Protein AF-A0A1M5G7Y5-F1 (afdb_monomer)

InterPro domains:
  IPR009057 Homedomain-like superfamily [SSF46689] (13-99)
  IPR036388 Winged helix-like DNA-binding domain superfamily [G3DSA:1.10.10.10] (4-63)

Structure (mmCIF, N/CA/C/O backbone):
data_AF-A0A1M5G7Y5-F1
#
_entry.id   AF-A0A1M5G7Y5-F1
#
loop_
_atom_site.group_PDB
_atom_site.id
_atom_site.type_symbol
_atom_site.label_atom_id
_atom_site.label_alt_id
_atom_site.label_comp_id
_atom_site.label_asym_id
_atom_site.label_entity_id
_atom_site.label_seq_id
_atom_site.pdbx_PDB_ins_code
_atom_site.Cartn_x
_atom_site.Cartn_y
_atom_site.Cartn_z
_atom_site.occupancy
_atom_site.B_iso_or_equiv
_atom_site.auth_seq_id
_atom_site.auth_comp_id
_atom_site.auth_asym_id
_atom_site.auth_atom_id
_atom_site.pdbx_PDB_model_num
ATOM 1 N N . MET A 1 1 ? 6.938 -21.588 6.241 1.00 42.66 1 MET A N 1
ATOM 2 C CA . MET A 1 1 ? 6.737 -20.418 7.132 1.00 42.66 1 MET A CA 1
ATOM 3 C C . MET A 1 1 ? 5.491 -20.648 7.976 1.00 42.66 1 MET A C 1
ATOM 5 O O . MET A 1 1 ? 4.425 -20.889 7.417 1.00 42.66 1 MET A O 1
ATOM 9 N N . LYS A 1 2 ? 5.627 -20.664 9.308 1.00 40.22 2 LYS A N 1
ATOM 10 C CA . LYS A 1 2 ? 4.517 -20.937 10.232 1.00 40.22 2 LYS A CA 1
ATOM 11 C C . LYS A 1 2 ? 3.512 -19.782 10.165 1.00 40.22 2 LYS A C 1
ATOM 13 O O . LYS A 1 2 ? 3.837 -18.654 10.523 1.00 40.22 2 LYS A O 1
ATOM 18 N N . HIS A 1 3 ? 2.303 -20.055 9.682 1.00 45.41 3 HIS A N 1
ATOM 19 C CA . HIS A 1 3 ? 1.200 -19.106 9.769 1.00 45.41 3 HIS A CA 1
ATOM 20 C C . HIS A 1 3 ? 0.741 -19.108 11.224 1.00 45.41 3 HIS A C 1
ATOM 22 O O . HIS A 1 3 ? 0.048 -20.029 11.648 1.00 45.41 3 HIS A O 1
ATOM 28 N N . SER A 1 4 ? 1.182 -18.120 12.003 1.00 47.38 4 SER A N 1
ATOM 29 C CA . SER A 1 4 ? 0.634 -17.886 13.337 1.00 47.38 4 SER A CA 1
ATOM 30 C C . SER A 1 4 ? -0.871 -17.648 13.183 1.00 47.38 4 SER A C 1
ATOM 32 O O . SER A 1 4 ? -1.300 -16.607 12.674 1.00 47.38 4 SER A O 1
ATOM 34 N N . LYS A 1 5 ? -1.674 -18.666 13.515 1.00 50.59 5 LYS A N 1
ATOM 35 C CA . LYS A 1 5 ? -3.122 -18.540 13.657 1.00 50.59 5 LYS A CA 1
ATOM 36 C C . LYS A 1 5 ? -3.339 -17.671 14.890 1.00 50.59 5 LYS A C 1
ATOM 38 O O . LYS A 1 5 ? -3.364 -18.177 16.002 1.00 50.59 5 LYS A O 1
ATOM 43 N N . ILE A 1 6 ? -3.454 -16.360 14.691 1.00 57.00 6 ILE A N 1
ATOM 44 C CA . ILE A 1 6 ? -3.949 -15.460 15.732 1.00 57.00 6 ILE A CA 1
ATOM 45 C C . ILE A 1 6 ? -5.423 -15.825 15.928 1.00 57.00 6 ILE A C 1
ATOM 47 O O . ILE A 1 6 ? -6.285 -15.445 15.135 1.00 57.00 6 ILE A O 1
ATOM 51 N N . THR A 1 7 ? -5.686 -16.636 16.948 1.00 55.09 7 THR A N 1
ATOM 52 C CA . THR A 1 7 ? -7.004 -17.069 17.428 1.00 55.09 7 THR A CA 1
ATOM 53 C C . THR A 1 7 ? -7.661 -15.972 18.273 1.00 55.09 7 THR A C 1
ATOM 55 O O . THR A 1 7 ? -8.135 -16.222 19.374 1.00 55.09 7 THR A O 1
ATOM 58 N N . GLY A 1 8 ? -7.650 -14.733 17.780 1.00 60.41 8 GLY A N 1
ATOM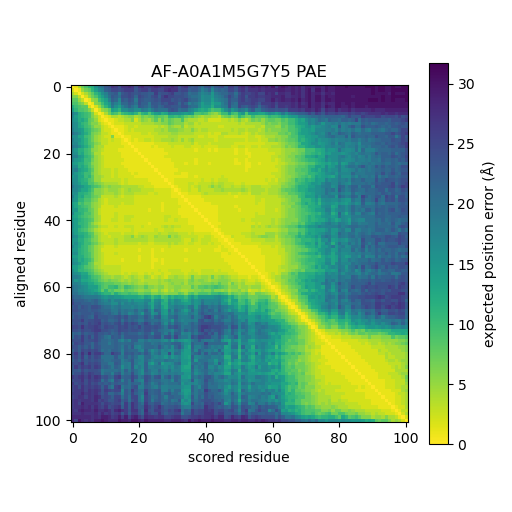 59 C CA . GLY A 1 8 ? -8.429 -13.631 18.342 1.00 60.41 8 GLY A CA 1
ATOM 60 C C . GLY A 1 8 ? -9.699 -13.459 17.519 1.00 60.41 8 GLY A C 1
ATOM 61 O O . GLY A 1 8 ? -9.623 -13.481 16.288 1.00 60.41 8 GLY A O 1
ATOM 62 N N . ASN A 1 9 ? -10.854 -13.313 18.176 1.00 74.69 9 ASN A N 1
ATOM 63 C CA . ASN A 1 9 ? -12.126 -13.026 17.511 1.00 74.69 9 ASN A CA 1
ATOM 64 C C . ASN A 1 9 ? -11.933 -11.868 16.523 1.00 74.69 9 ASN A C 1
ATOM 66 O O . ASN A 1 9 ? -11.629 -10.740 16.913 1.00 74.69 9 ASN A O 1
ATOM 70 N N . LYS A 1 10 ? -12.042 -12.164 15.224 1.00 83.25 10 LYS A N 1
ATOM 71 C CA . LYS A 1 10 ? -11.897 -11.141 14.192 1.00 83.25 10 LYS A CA 1
ATOM 72 C C . LYS A 1 10 ? -13.101 -10.211 14.272 1.00 83.25 10 LYS A C 1
ATOM 74 O O . LYS A 1 10 ? -14.234 -10.684 14.262 1.00 83.25 10 LYS A O 1
ATOM 79 N N . ARG A 1 11 ? -12.847 -8.905 14.302 1.00 87.62 11 ARG A N 1
ATOM 80 C CA . ARG A 1 11 ? -13.897 -7.886 14.262 1.00 87.62 11 ARG A CA 1
ATOM 81 C C . ARG A 1 11 ? -14.660 -7.986 12.949 1.00 87.62 11 ARG A C 1
ATOM 83 O O . ARG A 1 11 ? -14.051 -8.098 11.882 1.00 87.62 11 ARG A O 1
ATOM 90 N N . THR A 1 12 ? -15.976 -7.908 13.035 1.00 89.25 12 THR A N 1
ATOM 91 C CA . THR A 1 12 ? -16.904 -7.932 11.905 1.00 89.25 12 THR A CA 1
ATOM 92 C C . THR A 1 12 ? -17.287 -6.516 11.482 1.00 89.25 12 THR A C 1
ATOM 94 O O . THR A 1 12 ? -16.932 -5.534 12.131 1.00 89.25 12 THR A O 1
ATOM 97 N N . GLN A 1 13 ? -18.061 -6.396 10.403 1.00 86.94 13 GLN A N 1
ATOM 98 C CA . GLN A 1 13 ? -18.541 -5.103 9.912 1.00 86.94 13 GLN A CA 1
ATOM 99 C C . GLN A 1 13 ? -19.320 -4.299 10.970 1.00 86.94 13 GLN A C 1
ATOM 101 O O . GLN A 1 13 ? -19.257 -3.070 10.958 1.00 86.94 13 GLN A O 1
ATOM 106 N N . ARG A 1 14 ? -20.020 -4.977 11.894 1.00 90.19 14 ARG A N 1
ATOM 107 C CA . ARG A 1 14 ? -20.771 -4.341 12.993 1.00 90.19 14 ARG A CA 1
ATOM 108 C C . ARG A 1 14 ? -19.857 -3.631 13.993 1.00 90.19 14 ARG A C 1
ATOM 110 O O . ARG A 1 14 ? -20.254 -2.628 14.572 1.00 90.19 14 ARG A O 1
ATOM 117 N N . ASP A 1 15 ? -18.621 -4.101 14.127 1.00 90.44 15 ASP A N 1
ATOM 118 C CA . ASP A 1 15 ? -17.633 -3.559 15.063 1.00 90.44 15 ASP A CA 1
ATOM 119 C C . ASP A 1 15 ? -16.879 -2.350 14.479 1.00 90.44 15 ASP A C 1
ATOM 121 O O . ASP A 1 15 ? -16.144 -1.658 15.184 1.00 90.44 15 ASP A O 1
ATOM 125 N N . TYR A 1 16 ? -17.047 -2.066 13.182 1.00 93.19 16 TYR A N 1
ATOM 126 C CA . TYR A 1 16 ? -16.368 -0.975 12.482 1.00 93.19 16 TYR A CA 1
ATOM 127 C C . TYR A 1 16 ? -17.155 0.338 12.566 1.00 93.19 16 TYR A C 1
ATOM 129 O O . TYR A 1 16 ? -17.549 0.920 11.544 1.00 93.19 16 TYR A O 1
ATOM 137 N N . ASN A 1 17 ? -17.377 0.816 13.791 1.00 95.06 17 ASN A N 1
ATOM 138 C CA . ASN A 1 17 ? -17.960 2.137 14.013 1.00 95.06 17 ASN A CA 1
ATOM 139 C C . ASN A 1 17 ? -17.034 3.254 13.478 1.00 95.06 17 ASN A C 1
ATOM 141 O O . ASN A 1 17 ? -15.853 3.030 13.198 1.00 95.06 17 ASN A O 1
ATOM 145 N N . LEU A 1 18 ? -17.575 4.461 13.290 1.00 94.38 18 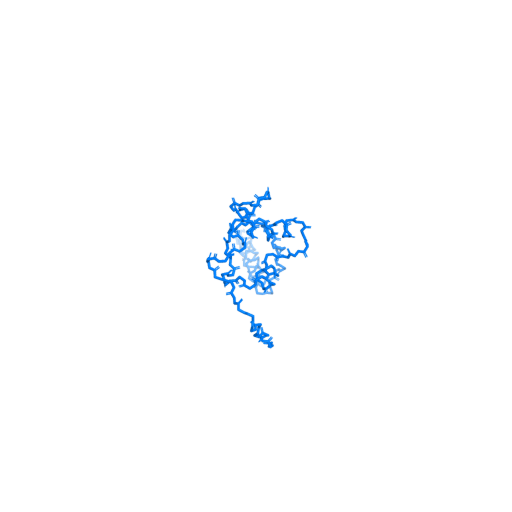LEU A N 1
ATOM 146 C CA . LEU A 1 18 ? -16.817 5.568 12.697 1.00 94.38 18 LEU A CA 1
ATOM 147 C C . LEU A 1 18 ? -15.596 5.958 13.546 1.00 94.38 18 LEU A C 1
ATOM 149 O O . LEU A 1 18 ? -14.511 6.111 12.994 1.00 94.38 18 LEU A O 1
ATOM 153 N N . GLY A 1 19 ? -15.747 6.047 14.870 1.00 95.75 19 GLY A N 1
ATOM 154 C CA . GLY A 1 19 ? -14.646 6.394 15.775 1.00 95.75 19 GLY A CA 1
ATOM 155 C C . GLY A 1 19 ? -13.495 5.389 15.711 1.00 95.75 19 GLY A C 1
ATOM 156 O O . GLY A 1 19 ? -12.332 5.772 15.638 1.00 95.75 19 GLY A O 1
ATOM 157 N N . PHE A 1 20 ? -13.815 4.100 15.625 1.00 95.50 20 PHE A N 1
ATOM 158 C CA . PHE A 1 20 ? -12.842 3.032 15.439 1.00 95.50 20 PHE A CA 1
ATOM 159 C C . PHE A 1 20 ? -12.089 3.179 14.114 1.00 95.50 20 PHE A C 1
ATOM 161 O O . PHE A 1 20 ? -10.863 3.099 14.096 1.00 95.50 20 PHE A O 1
ATOM 168 N N . LYS A 1 21 ? -12.798 3.442 13.007 1.00 95.44 21 LYS A N 1
ATOM 169 C CA . LYS A 1 21 ? -12.157 3.676 11.701 1.00 95.44 21 LYS A CA 1
ATOM 170 C C . LYS A 1 21 ? -11.182 4.848 11.765 1.00 95.44 21 LYS A C 1
ATOM 172 O O . LYS A 1 21 ? -10.054 4.708 11.304 1.00 95.44 21 LYS A O 1
ATOM 177 N N . LEU A 1 22 ? -11.603 5.964 12.358 1.00 95.94 22 LEU A N 1
ATOM 178 C CA . LEU A 1 22 ? -10.776 7.163 12.497 1.00 95.94 22 LEU A CA 1
ATOM 179 C C . LEU A 1 22 ? -9.556 6.921 13.395 1.00 95.94 22 LEU A C 1
ATOM 181 O O . LEU A 1 22 ? -8.460 7.352 13.050 1.00 95.94 22 LEU A O 1
ATOM 185 N N . ALA A 1 23 ? -9.708 6.172 14.490 1.00 95.44 23 ALA A N 1
ATOM 186 C CA . ALA A 1 23 ? -8.592 5.809 15.363 1.00 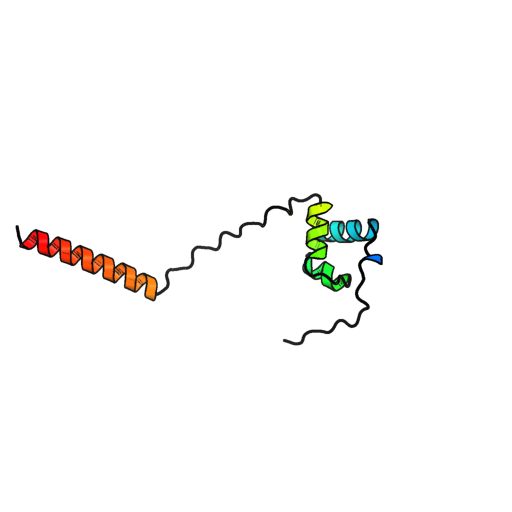95.44 23 ALA A CA 1
ATOM 187 C C . ALA A 1 23 ? -7.544 4.955 14.632 1.00 95.44 23 ALA A C 1
ATOM 189 O O . ALA A 1 23 ? -6.350 5.244 14.705 1.00 95.44 23 ALA A O 1
ATOM 190 N N . VAL A 1 24 ? -7.986 3.943 13.873 1.00 95.38 24 VAL A N 1
ATOM 191 C CA . VAL A 1 24 ? -7.081 3.108 13.066 1.00 95.38 24 VAL A CA 1
ATOM 192 C C . VAL A 1 24 ? -6.379 3.940 11.990 1.00 95.38 24 VAL A C 1
ATOM 194 O O . VAL A 1 24 ? -5.177 3.783 11.794 1.00 95.38 24 VAL A O 1
ATOM 197 N N . ILE A 1 25 ? -7.100 4.834 11.306 1.00 95.31 25 ILE A N 1
ATOM 198 C CA . ILE A 1 25 ? -6.512 5.738 10.306 1.00 95.31 25 ILE A CA 1
ATOM 199 C C . ILE A 1 25 ? -5.451 6.629 10.944 1.00 95.31 25 ILE A C 1
ATOM 201 O O . ILE A 1 25 ? -4.337 6.679 10.436 1.00 95.31 25 ILE A O 1
ATOM 205 N N . SER A 1 26 ? -5.765 7.274 12.070 1.00 95.31 26 SER A N 1
ATOM 206 C CA . SER A 1 26 ? -4.854 8.209 12.735 1.00 95.31 26 SER A CA 1
ATOM 207 C C . SER A 1 26 ? -3.512 7.560 13.076 1.00 95.31 26 SER A C 1
ATOM 209 O O . SER A 1 26 ? -2.467 8.148 12.818 1.00 95.31 26 SER A O 1
ATOM 211 N N . GLN A 1 27 ? -3.513 6.326 13.584 1.00 94.94 27 GLN A N 1
ATOM 212 C CA . GLN A 1 27 ? -2.269 5.605 13.881 1.00 94.94 27 GLN A CA 1
ATOM 213 C C . GLN A 1 27 ? -1.473 5.241 12.626 1.00 94.94 27 GLN A C 1
ATOM 215 O O . GLN A 1 27 ? -0.243 5.277 12.635 1.00 94.94 27 GLN A O 1
ATOM 220 N N . VAL A 1 28 ? -2.163 4.893 11.536 1.00 94.50 28 VAL A N 1
ATOM 221 C CA . VAL A 1 28 ? -1.496 4.581 10.268 1.00 94.50 28 VAL A CA 1
ATOM 222 C C . VAL A 1 28 ? -0.899 5.839 9.636 1.00 94.50 28 VAL A C 1
ATOM 224 O O . VAL A 1 28 ? 0.228 5.794 9.152 1.00 94.50 28 VAL A O 1
ATOM 227 N N . GLU A 1 29 ? -1.609 6.968 9.674 1.00 93.12 29 GLU A N 1
ATOM 228 C CA . GLU A 1 29 ? -1.131 8.243 9.120 1.00 93.12 29 GLU A CA 1
ATOM 229 C C . GLU A 1 29 ? 0.006 8.858 9.938 1.00 93.12 29 GLU A C 1
ATOM 231 O O . GLU A 1 29 ? 0.917 9.446 9.364 1.00 93.12 29 GLU A O 1
ATOM 236 N N . LYS A 1 30 ? 0.022 8.645 11.259 1.00 94.12 30 LYS A N 1
ATOM 237 C CA . LYS A 1 30 ? 1.167 8.990 12.119 1.00 94.12 30 LYS A CA 1
ATOM 238 C C . LYS A 1 30 ? 2.407 8.126 11.863 1.00 94.12 30 LYS A C 1
ATOM 240 O O . LYS A 1 30 ? 3.476 8.436 12.376 1.00 94.12 30 LYS A O 1
ATOM 245 N N . GLY A 1 31 ? 2.276 7.036 11.104 1.00 92.19 31 GLY A N 1
ATOM 246 C CA . GLY A 1 31 ? 3.372 6.108 10.830 1.00 92.19 31 GLY A CA 1
ATOM 247 C C . GLY A 1 31 ? 3.692 5.150 11.981 1.00 92.19 31 GLY A C 1
ATOM 248 O O . GLY A 1 31 ? 4.682 4.427 11.899 1.00 92.19 31 GLY A O 1
ATOM 249 N N . GLU A 1 32 ? 2.854 5.087 13.022 1.00 93.88 32 GLU A N 1
ATOM 250 C CA . GLU A 1 32 ? 3.026 4.157 14.151 1.00 93.88 32 GLU A CA 1
ATOM 251 C C . GLU A 1 32 ? 2.907 2.695 13.693 1.00 93.88 32 GLU A C 1
ATOM 253 O O . GLU A 1 32 ? 3.542 1.793 14.241 1.00 93.88 32 GLU A O 1
ATOM 258 N N . MET A 1 33 ? 2.091 2.449 12.664 1.00 92.94 33 MET A N 1
ATOM 259 C CA . MET A 1 33 ? 1.941 1.134 12.056 1.00 92.94 33 MET A CA 1
ATOM 260 C C . MET A 1 33 ? 1.541 1.213 10.585 1.00 92.94 33 MET A C 1
ATOM 262 O O . MET A 1 33 ? 0.823 2.104 10.144 1.00 92.94 33 MET A O 1
ATOM 266 N N . THR A 1 34 ? 1.935 0.210 9.808 1.00 92.25 34 THR A N 1
ATOM 267 C CA . THR A 1 34 ? 1.449 0.047 8.433 1.00 92.25 34 THR A CA 1
ATOM 268 C C . THR A 1 34 ? 0.004 -0.450 8.417 1.00 92.25 34 THR A C 1
ATOM 270 O O . THR A 1 34 ? -0.432 -1.178 9.311 1.00 92.25 34 THR A O 1
ATOM 273 N N . TYR A 1 35 ? -0.729 -0.187 7.331 1.00 91.31 35 TYR A N 1
ATOM 274 C CA . TYR A 1 35 ? -2.099 -0.693 7.168 1.00 91.31 35 TYR A CA 1
ATOM 275 C C . TYR A 1 35 ? -2.210 -2.228 7.315 1.00 91.31 35 TYR A C 1
ATOM 277 O O . TYR A 1 35 ? -3.233 -2.737 7.773 1.00 91.31 35 TYR A O 1
ATOM 285 N N . LYS A 1 36 ? -1.160 -2.989 6.953 1.00 92.00 36 LYS A N 1
ATOM 286 C CA . LYS A 1 36 ? -1.111 -4.457 7.125 1.00 92.00 36 LYS A CA 1
ATOM 287 C C . LYS A 1 36 ? -0.939 -4.860 8.587 1.00 92.00 36 LYS A C 1
ATOM 289 O O . LYS A 1 36 ? -1.509 -5.864 9.013 1.00 92.00 36 LYS A O 1
ATOM 294 N N . GLN A 1 37 ? -0.134 -4.113 9.337 1.00 92.12 37 GLN A N 1
ATOM 295 C CA . GLN A 1 37 ? 0.029 -4.323 10.773 1.00 92.12 37 GLN A CA 1
ATOM 296 C C . GLN A 1 37 ? -1.264 -3.963 11.503 1.00 92.12 37 GLN A C 1
ATOM 298 O O . GLN A 1 37 ? -1.754 -4.796 12.260 1.00 92.12 37 GLN A O 1
ATOM 303 N N . ALA A 1 38 ? -1.883 -2.826 11.171 1.00 93.56 38 ALA A N 1
ATOM 304 C CA . ALA A 1 38 ? -3.195 -2.433 11.683 1.00 93.56 38 ALA A CA 1
ATOM 305 C C . ALA A 1 38 ? -4.253 -3.521 11.438 1.00 93.56 38 ALA A C 1
ATOM 307 O O . ALA A 1 38 ? -4.974 -3.914 12.350 1.00 93.56 38 ALA A O 1
ATOM 308 N N . GLN A 1 39 ? -4.296 -4.092 10.230 1.00 93.00 39 GLN A N 1
ATOM 309 C CA . GLN A 1 39 ? -5.223 -5.175 9.893 1.00 93.00 39 GLN A CA 1
ATOM 310 C C . GLN A 1 39 ? -5.077 -6.394 10.820 1.00 93.00 39 GLN A C 1
ATOM 312 O O . GLN A 1 39 ? -6.083 -6.964 11.245 1.00 93.00 39 GLN A O 1
ATOM 317 N N . LYS A 1 40 ? -3.841 -6.788 11.155 1.00 91.50 40 LYS A N 1
ATOM 318 C CA . LYS A 1 40 ? -3.577 -7.899 12.082 1.00 91.50 40 LYS A CA 1
ATOM 319 C C . LYS A 1 40 ? -3.845 -7.523 13.538 1.00 91.50 40 LYS A C 1
ATOM 321 O O . LYS A 1 40 ? -4.525 -8.281 14.219 1.00 91.50 40 LYS A O 1
ATOM 326 N N . ALA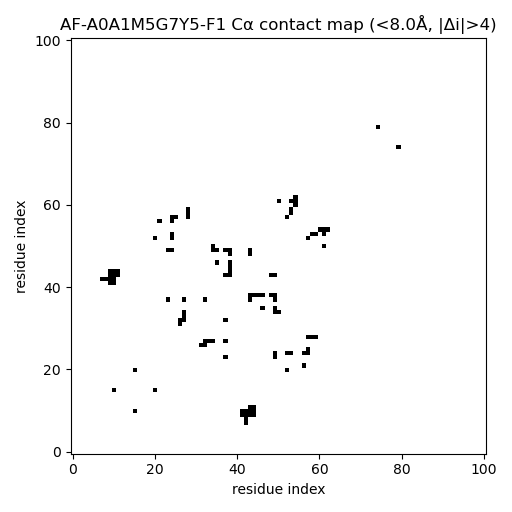 A 1 41 ? -3.339 -6.377 13.990 1.00 90.94 41 ALA A N 1
ATOM 327 C CA . ALA A 1 41 ? -3.454 -5.911 15.371 1.00 90.94 41 ALA A CA 1
ATOM 328 C C . ALA A 1 41 ? -4.917 -5.725 15.787 1.00 90.94 41 ALA A C 1
ATOM 330 O O . ALA A 1 41 ? -5.323 -6.121 16.875 1.00 90.94 41 ALA A O 1
ATOM 331 N N . TYR A 1 42 ? -5.734 -5.192 14.879 1.00 91.38 42 TYR A N 1
ATOM 332 C CA . TYR A 1 42 ? -7.140 -4.915 15.135 1.00 91.38 42 TYR A CA 1
ATOM 333 C C . TYR A 1 42 ? -8.098 -6.048 14.743 1.00 91.38 42 TYR A C 1
ATOM 335 O O . TYR A 1 42 ? -9.313 -5.888 14.891 1.00 91.38 42 TYR A O 1
ATOM 343 N N . GLY A 1 43 ? -7.587 -7.182 14.250 1.00 91.75 43 GLY A N 1
ATOM 344 C CA . GLY A 1 43 ? -8.410 -8.332 13.867 1.00 91.75 43 GLY A CA 1
ATOM 345 C C . GLY A 1 43 ? -9.365 -8.042 12.706 1.00 91.75 43 GLY A C 1
ATOM 346 O O . GLY A 1 43 ? -10.465 -8.589 12.666 1.00 91.75 43 GLY A O 1
ATOM 347 N N . ILE A 1 44 ? -8.976 -7.170 11.774 1.00 93.19 44 ILE A N 1
ATOM 348 C CA . ILE A 1 44 ? -9.808 -6.770 10.633 1.00 93.19 44 ILE A CA 1
ATOM 349 C C . ILE A 1 44 ? -9.818 -7.899 9.593 1.00 93.19 44 ILE A C 1
ATOM 351 O O . ILE A 1 44 ? -8.766 -8.418 9.203 1.00 93.19 44 ILE A O 1
ATOM 355 N N . GLN A 1 45 ? -11.012 -8.297 9.146 1.00 90.19 45 GLN A N 1
ATOM 356 C CA . GLN A 1 45 ? -11.198 -9.483 8.301 1.00 90.19 45 GLN A CA 1
ATOM 357 C C . GLN A 1 45 ? -10.711 -9.277 6.862 1.00 90.19 45 GLN A C 1
ATOM 359 O O . GLN A 1 45 ? -10.013 -10.136 6.321 1.00 90.19 45 GLN A O 1
ATOM 364 N N . GLY A 1 46 ? -11.056 -8.149 6.237 1.00 90.06 46 GLY A N 1
ATOM 365 C CA . GLY A 1 46 ? -10.681 -7.878 4.852 1.00 90.06 46 GLY A CA 1
ATOM 366 C C . GLY A 1 46 ? -9.271 -7.297 4.735 1.00 90.06 46 GLY A C 1
ATOM 367 O O . GLY A 1 46 ? -8.948 -6.293 5.375 1.00 90.06 46 GLY A O 1
ATOM 368 N N . ARG A 1 47 ? -8.452 -7.886 3.858 1.00 88.75 47 ARG A N 1
ATOM 369 C CA . ARG A 1 47 ? -7.045 -7.506 3.622 1.00 88.75 47 ARG A CA 1
ATOM 370 C C . ARG A 1 47 ? -6.864 -6.057 3.154 1.00 88.75 47 ARG A C 1
ATOM 372 O O . ARG A 1 47 ? -5.833 -5.452 3.427 1.00 88.75 47 ARG A O 1
ATOM 379 N N . SER A 1 48 ? -7.852 -5.511 2.450 1.00 91.19 48 SER A N 1
ATOM 380 C CA . SER A 1 48 ? -7.856 -4.145 1.913 1.00 91.19 48 SER A CA 1
ATOM 38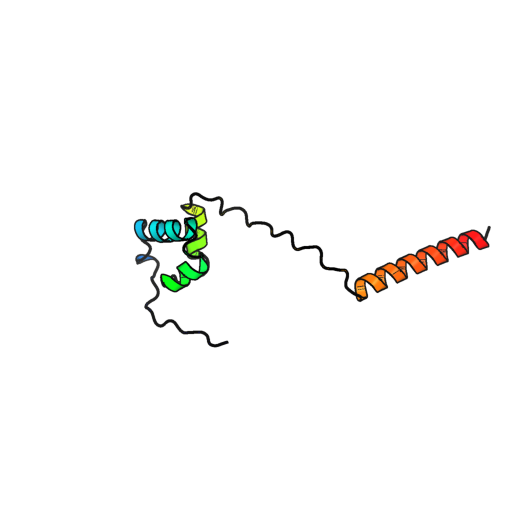1 C C . SER A 1 48 ? -8.731 -3.176 2.710 1.00 91.19 48 SER A C 1
ATOM 383 O O . SER A 1 48 ? -8.776 -1.998 2.373 1.00 91.19 48 SER A O 1
ATOM 385 N N . THR A 1 49 ? -9.409 -3.623 3.772 1.00 94.56 49 THR A N 1
ATOM 386 C CA . THR A 1 49 ? -10.395 -2.801 4.500 1.00 94.56 49 THR A CA 1
ATOM 387 C C . THR A 1 49 ? -9.775 -1.519 5.052 1.00 94.56 49 THR A C 1
ATOM 389 O O . THR A 1 49 ? -10.322 -0.439 4.857 1.00 94.56 49 THR A O 1
ATOM 392 N N . VAL A 1 50 ? -8.590 -1.621 5.662 1.00 94.25 50 VAL A N 1
ATOM 393 C CA . VAL A 1 50 ? -7.864 -0.455 6.191 1.00 94.25 50 VAL A CA 1
ATOM 394 C C . VAL A 1 50 ? -7.490 0.513 5.063 1.00 94.25 50 VAL A C 1
ATOM 396 O O . VAL A 1 50 ? -7.666 1.714 5.212 1.00 94.25 50 VAL A O 1
ATOM 399 N N . LEU A 1 51 ? -7.071 0.007 3.897 1.00 92.81 51 LEU A N 1
ATOM 400 C CA . LEU A 1 51 ? -6.791 0.839 2.717 1.00 92.81 51 LEU A CA 1
ATOM 401 C C . LEU A 1 51 ? -8.044 1.527 2.161 1.00 92.81 51 LEU A C 1
ATOM 403 O O . LEU A 1 51 ? -7.961 2.628 1.628 1.00 92.81 51 LEU A O 1
ATOM 407 N N . VAL A 1 52 ? -9.212 0.885 2.245 1.00 94.19 52 VAL A N 1
ATOM 408 C CA . VAL A 1 52 ? -10.486 1.509 1.855 1.00 94.19 52 VAL A CA 1
ATOM 409 C C . VAL A 1 52 ? -10.825 2.656 2.804 1.00 94.19 52 VAL A C 1
ATOM 411 O O . VAL A 1 52 ? -11.248 3.712 2.343 1.00 94.19 52 VAL A O 1
ATOM 414 N N . TRP A 1 53 ? -10.609 2.483 4.109 1.00 95.00 53 TRP A N 1
ATOM 415 C CA . TRP A 1 53 ? -10.829 3.550 5.085 1.00 95.00 53 TRP A CA 1
ATOM 416 C C . TRP A 1 53 ? -9.862 4.711 4.888 1.00 95.00 53 TRP A C 1
ATOM 418 O O . TRP A 1 53 ? -10.314 5.847 4.851 1.00 95.00 53 TRP A O 1
ATOM 428 N N . LEU A 1 54 ? -8.578 4.429 4.662 1.00 93.62 54 LEU A N 1
ATOM 429 C CA . LEU A 1 54 ? -7.567 5.444 4.356 1.00 93.62 54 LEU A CA 1
ATOM 430 C C . LEU A 1 54 ? -7.923 6.252 3.102 1.00 93.62 54 LEU A C 1
ATOM 432 O O . LEU A 1 54 ? -7.852 7.470 3.121 1.00 93.62 54 LEU A O 1
ATOM 436 N N . ARG A 1 55 ? -8.408 5.606 2.035 1.00 92.31 55 ARG A N 1
ATOM 437 C CA . ARG A 1 55 ? -8.847 6.321 0.822 1.00 92.31 55 ARG A CA 1
ATOM 438 C C . ARG A 1 55 ? -10.109 7.160 1.011 1.00 92.31 55 ARG A C 1
ATOM 440 O O . ARG A 1 55 ? -10.301 8.120 0.278 1.00 92.31 55 ARG A O 1
ATOM 447 N N . LYS A 1 56 ? -10.999 6.769 1.928 1.00 92.56 56 LYS A N 1
ATOM 448 C CA . LYS A 1 56 ? -12.290 7.447 2.133 1.00 92.56 56 LYS A CA 1
ATOM 449 C C . LYS A 1 56 ? -12.233 8.544 3.197 1.00 92.56 56 LYS A C 1
ATOM 451 O O . LYS A 1 56 ? -12.999 9.498 3.126 1.00 92.56 56 LYS A O 1
ATOM 456 N N . HIS A 1 57 ? -11.400 8.356 4.211 1.00 92.12 57 HIS A N 1
ATOM 457 C CA . HIS A 1 57 ? -11.400 9.150 5.438 1.00 92.12 57 HIS A CA 1
ATOM 458 C C . HIS A 1 57 ? -9.994 9.597 5.864 1.00 92.12 57 HIS A C 1
ATOM 460 O O . HIS A 1 57 ? -9.875 10.283 6.874 1.00 92.12 57 HIS A O 1
ATOM 466 N N . GLY A 1 58 ? -8.944 9.173 5.155 1.00 88.44 58 GLY A N 1
ATOM 467 C CA . GLY A 1 58 ? -7.585 9.647 5.386 1.00 88.44 58 GLY A CA 1
ATOM 468 C C . GLY A 1 58 ? -7.380 11.067 4.865 1.00 88.44 58 GLY A C 1
ATOM 469 O O . GLY A 1 58 ? -8.132 11.556 4.022 1.00 88.44 58 GLY A O 1
ATOM 470 N N . THR A 1 59 ? -6.354 11.717 5.396 1.00 86.94 59 THR A N 1
ATOM 471 C CA . THR A 1 59 ? -5.913 13.062 5.014 1.00 86.94 59 THR A CA 1
ATOM 472 C C . THR A 1 59 ? -4.835 13.030 3.930 1.00 86.94 59 THR A C 1
ATOM 474 O O . THR A 1 59 ? -4.710 13.981 3.161 1.00 86.94 59 THR A O 1
ATO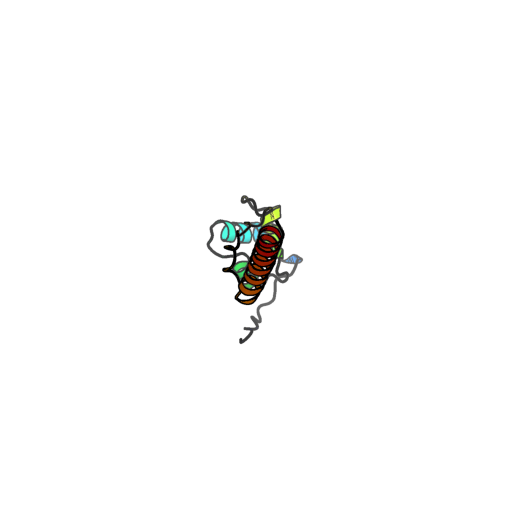M 477 N N . LEU A 1 60 ? -4.077 11.930 3.832 1.00 83.56 60 LEU A N 1
ATOM 478 C CA . LEU A 1 60 ? -3.073 11.727 2.785 1.00 83.56 60 LEU A CA 1
ATOM 479 C C . LEU A 1 60 ? -3.710 11.243 1.470 1.00 83.56 60 LEU A C 1
ATOM 481 O O . LEU A 1 60 ? -4.737 10.560 1.466 1.00 83.56 60 LEU A O 1
ATOM 485 N N . ASP A 1 61 ? -3.055 11.530 0.340 1.00 81.38 61 ASP A N 1
ATOM 486 C CA . ASP A 1 61 ? -3.457 10.971 -0.953 1.00 81.38 61 ASP A CA 1
ATOM 487 C C . ASP A 1 61 ? -3.095 9.477 -1.041 1.00 81.38 61 ASP A C 1
ATOM 489 O O . ASP A 1 61 ? -1.987 9.088 -1.410 1.00 81.38 61 ASP A O 1
ATOM 493 N N . TRP A 1 62 ? -4.066 8.627 -0.703 1.00 81.94 62 TRP A N 1
ATOM 494 C CA . TRP A 1 62 ? -3.993 7.169 -0.854 1.00 81.94 62 TRP A CA 1
ATOM 495 C C . TRP A 1 62 ? -4.567 6.669 -2.191 1.00 81.94 62 TRP A C 1
ATOM 497 O O . TRP A 1 62 ? -4.681 5.454 -2.395 1.00 81.94 62 TRP A O 1
ATOM 507 N N . SER A 1 63 ? -5.003 7.568 -3.082 1.00 76.75 63 SER A N 1
ATOM 508 C CA . SER A 1 63 ? -5.635 7.206 -4.358 1.00 76.75 63 SER A CA 1
ATOM 509 C C . SER A 1 63 ? -4.606 6.810 -5.418 1.00 76.75 63 SER A C 1
ATOM 511 O O . SER A 1 63 ? -4.840 5.878 -6.192 1.00 76.75 63 SER A O 1
ATOM 513 N N . ASN A 1 64 ? -3.433 7.443 -5.381 1.00 70.69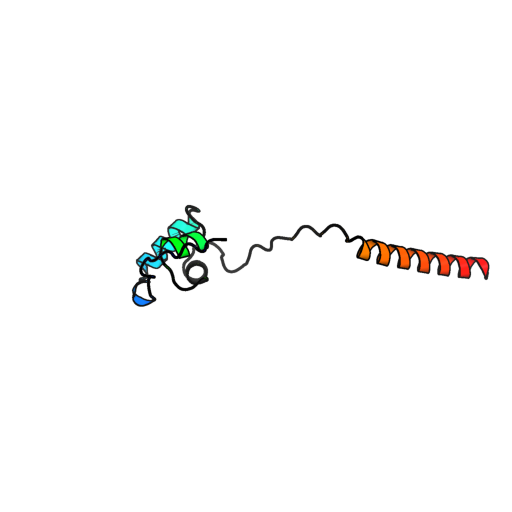 64 ASN A N 1
ATOM 514 C CA . ASN A 1 64 ? -2.336 7.175 -6.293 1.00 70.69 64 ASN A CA 1
ATOM 515 C C . ASN A 1 64 ? -1.316 6.228 -5.644 1.00 70.69 64 ASN A C 1
ATOM 517 O O . ASN A 1 64 ? -0.641 6.614 -4.689 1.00 70.69 64 ASN A O 1
ATOM 521 N N . PRO A 1 65 ? -1.147 4.986 -6.139 1.00 66.81 65 PRO A N 1
ATOM 522 C CA . PRO A 1 65 ? -0.044 4.160 -5.679 1.00 66.81 65 PRO A CA 1
ATOM 523 C C . PRO A 1 65 ? 1.266 4.875 -6.018 1.00 66.81 65 PRO A C 1
ATOM 525 O O . PRO A 1 65 ? 1.461 5.282 -7.167 1.00 66.81 65 PRO A O 1
ATOM 528 N N . ILE A 1 66 ? 2.170 4.997 -5.038 1.00 66.44 66 ILE A N 1
ATOM 529 C CA . ILE A 1 66 ? 3.553 5.407 -5.295 1.00 66.44 66 ILE A CA 1
ATOM 530 C C . ILE A 1 66 ? 4.073 4.461 -6.373 1.00 66.44 66 ILE A C 1
ATOM 532 O O . ILE A 1 66 ? 4.260 3.263 -6.138 1.00 66.44 66 ILE A O 1
ATOM 536 N N . ARG A 1 67 ? 4.241 4.984 -7.590 1.00 64.12 67 ARG A N 1
ATOM 537 C CA . ARG A 1 67 ? 4.852 4.241 -8.683 1.00 64.12 67 ARG A CA 1
ATOM 538 C C . ARG A 1 67 ? 6.313 4.100 -8.304 1.00 64.12 67 ARG A C 1
ATOM 540 O O . ARG A 1 67 ? 7.120 4.968 -8.617 1.00 64.12 67 ARG A O 1
ATOM 547 N N . HIS A 1 68 ? 6.646 3.026 -7.595 1.00 63.38 68 HIS A N 1
ATOM 548 C CA . HIS A 1 68 ? 8.026 2.599 -7.482 1.00 63.38 68 HIS A CA 1
ATOM 549 C C . HIS A 1 68 ? 8.503 2.373 -8.914 1.00 63.38 68 HIS A C 1
ATOM 551 O O . HIS A 1 68 ? 8.125 1.392 -9.555 1.00 63.38 68 HIS A O 1
ATOM 557 N N . GLN A 1 69 ? 9.257 3.336 -9.448 1.00 62.91 69 GLN A N 1
ATOM 558 C CA . GLN A 1 69 ? 10.002 3.131 -10.674 1.00 62.91 69 GLN A CA 1
ATOM 559 C C . GLN A 1 69 ? 10.975 2.012 -10.349 1.00 62.91 69 GLN A C 1
ATOM 561 O O . GLN A 1 69 ? 11.968 2.214 -9.653 1.00 62.91 69 GLN A O 1
ATOM 566 N N . MET A 1 70 ? 10.618 0.799 -10.765 1.00 68.50 70 MET A N 1
ATOM 567 C CA . MET A 1 70 ? 11.523 -0.325 -10.655 1.00 68.50 70 MET A CA 1
ATOM 568 C C . MET A 1 70 ? 12.791 0.087 -11.402 1.00 68.50 70 MET A C 1
ATOM 570 O O . MET A 1 70 ? 12.681 0.494 -12.567 1.00 68.50 7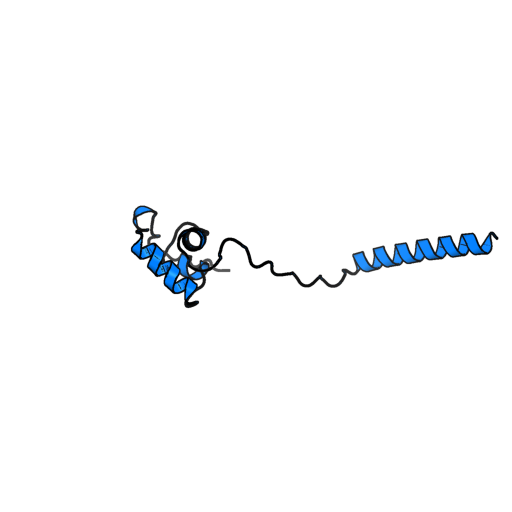0 MET A O 1
ATOM 574 N N . PRO A 1 71 ? 13.973 0.043 -10.763 1.00 68.56 71 PRO A N 1
ATOM 575 C CA . PRO A 1 71 ? 15.207 0.300 -11.481 1.00 68.56 71 PRO A CA 1
ATOM 576 C C . PRO A 1 71 ? 15.225 -0.647 -12.677 1.00 68.56 71 PRO A C 1
ATOM 578 O O . PRO A 1 71 ? 14.946 -1.840 -12.517 1.00 68.56 71 PRO A O 1
ATOM 581 N N . LYS A 1 72 ? 15.465 -0.110 -13.883 1.00 71.31 72 LYS A N 1
ATOM 582 C CA . LYS A 1 72 ? 15.536 -0.927 -15.099 1.00 71.31 72 LYS A CA 1
ATOM 583 C C . LYS A 1 72 ? 16.487 -2.083 -14.805 1.00 71.31 72 LYS A C 1
ATOM 585 O O . LYS A 1 72 ? 17.648 -1.858 -14.462 1.00 71.31 72 LYS A O 1
ATOM 590 N N . SER A 1 73 ? 15.970 -3.307 -14.859 1.00 74.75 73 SER A N 1
ATOM 591 C CA . SER A 1 73 ? 16.771 -4.501 -14.621 1.00 74.75 73 SER A CA 1
ATOM 592 C C . SER A 1 73 ? 17.964 -4.483 -15.570 1.00 74.75 73 SER A C 1
ATOM 594 O O . SER A 1 73 ? 17.790 -4.190 -16.756 1.00 74.75 73 SER A O 1
ATOM 596 N N . LYS A 1 74 ? 19.162 -4.802 -15.062 1.00 79.75 74 LYS A N 1
ATOM 597 C CA . LYS A 1 74 ? 20.321 -5.064 -15.925 1.00 79.75 74 LYS A CA 1
ATOM 598 C C . LYS A 1 74 ? 19.906 -6.098 -16.973 1.00 79.75 74 LYS A C 1
ATOM 600 O O . LYS A 1 74 ? 19.189 -7.043 -16.641 1.00 79.75 74 LYS A O 1
ATOM 605 N N . GLU A 1 75 ? 20.304 -5.884 -18.224 1.00 82.25 75 GLU A N 1
ATOM 606 C CA . GLU A 1 75 ? 19.945 -6.783 -19.321 1.00 82.25 75 GLU A CA 1
ATOM 607 C C . GLU A 1 75 ? 20.297 -8.229 -18.975 1.00 82.25 75 GLU A C 1
ATOM 609 O O . GLU A 1 75 ? 21.386 -8.522 -18.471 1.00 82.25 75 GLU A O 1
ATOM 614 N N . THR A 1 76 ? 19.371 -9.140 -19.260 1.00 88.69 76 THR A N 1
ATOM 615 C CA . THR A 1 76 ? 19.648 -10.571 -19.123 1.00 88.69 76 THR A CA 1
ATOM 616 C C . THR A 1 76 ? 20.673 -11.007 -20.178 1.00 88.69 76 THR A C 1
ATOM 618 O O . THR A 1 76 ? 20.703 -10.438 -21.275 1.00 88.69 76 THR A O 1
ATOM 621 N N . PRO A 1 77 ? 21.484 -12.048 -19.916 1.00 91.00 77 PRO A N 1
ATOM 622 C CA . PRO A 1 77 ? 22.414 -12.579 -20.912 1.00 91.00 77 PRO A CA 1
ATOM 623 C C . PRO A 1 77 ? 21.737 -12.922 -22.248 1.00 91.00 77 PRO A C 1
ATOM 625 O O . PRO A 1 77 ? 22.278 -12.606 -23.301 1.00 91.00 77 PRO A O 1
ATOM 628 N N . ALA A 1 78 ? 20.514 -13.464 -22.217 1.00 92.12 78 ALA A N 1
ATOM 629 C CA . ALA A 1 78 ? 19.735 -13.771 -23.419 1.00 92.12 78 ALA A CA 1
ATOM 630 C C . ALA A 1 78 ? 19.350 -12.515 -24.226 1.00 92.12 78 ALA A C 1
ATOM 632 O O . ALA A 1 78 ? 19.440 -12.509 -25.452 1.00 92.12 78 ALA A O 1
ATOM 633 N N . GLN A 1 79 ? 18.963 -11.426 -23.552 1.00 92.38 79 GLN A N 1
ATOM 634 C CA . GLN A 1 79 ? 18.693 -10.144 -24.214 1.00 92.38 79 GLN A CA 1
ATOM 635 C C . GLN A 1 79 ? 19.963 -9.552 -24.831 1.00 92.38 79 GLN A C 1
ATOM 637 O O . GLN A 1 79 ? 19.913 -9.026 -25.943 1.00 92.38 79 GLN A O 1
ATOM 642 N N . LYS A 1 80 ? 21.104 -9.688 -24.142 1.00 93.75 80 LYS A N 1
ATOM 643 C CA . LYS A 1 80 ? 22.406 -9.253 -24.654 1.00 93.75 80 LYS A CA 1
ATOM 644 C C . LYS A 1 80 ? 22.805 -10.039 -25.904 1.00 93.75 80 LYS A C 1
ATOM 646 O O . LYS A 1 80 ? 23.202 -9.421 -26.885 1.00 93.75 80 LYS A O 1
ATOM 651 N N . ILE A 1 81 ? 22.640 -11.364 -25.895 1.00 95.12 81 ILE A N 1
ATOM 652 C CA . ILE A 1 81 ? 22.903 -12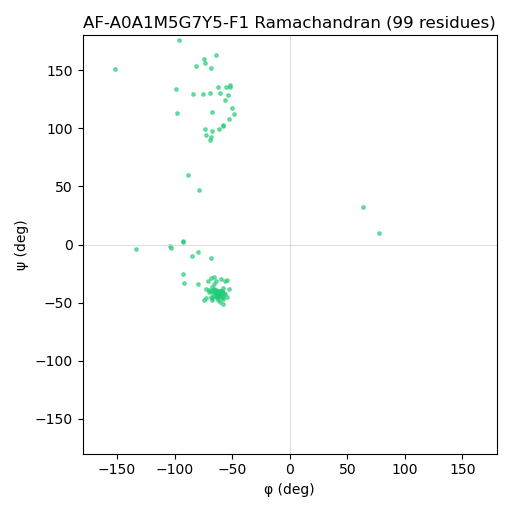.228 -27.058 1.00 95.12 81 ILE A CA 1
ATOM 653 C C . ILE A 1 81 ? 22.040 -11.792 -28.243 1.00 95.12 81 ILE A C 1
ATOM 655 O O . ILE A 1 81 ? 22.579 -11.470 -29.295 1.00 95.12 81 ILE A O 1
ATOM 659 N N . LYS A 1 82 ? 20.724 -11.650 -28.044 1.00 95.69 82 LYS A N 1
ATOM 660 C CA . LYS A 1 82 ? 19.799 -11.227 -29.105 1.00 95.69 82 LYS A CA 1
ATOM 661 C C . LYS A 1 82 ? 20.160 -9.863 -29.710 1.00 95.69 82 LYS A C 1
ATOM 663 O O . LYS A 1 82 ? 19.998 -9.658 -30.911 1.00 95.69 82 LYS A O 1
ATOM 668 N N . ARG A 1 83 ? 20.626 -8.911 -28.891 1.00 95.31 83 ARG A N 1
ATOM 669 C CA . ARG A 1 83 ? 21.084 -7.602 -29.382 1.00 95.31 83 ARG A CA 1
ATOM 670 C C . ARG A 1 83 ? 22.358 -7.738 -30.216 1.00 95.31 83 ARG A C 1
ATOM 672 O O . ARG A 1 83 ? 22.414 -7.197 -31.314 1.00 95.31 83 ARG A O 1
ATOM 679 N N . LEU A 1 84 ? 23.341 -8.483 -29.712 1.00 96.00 84 LEU A N 1
ATOM 680 C CA . LEU A 1 84 ? 24.619 -8.693 -30.395 1.00 96.00 84 LEU A CA 1
ATOM 681 C C . LEU A 1 84 ? 24.449 -9.447 -31.719 1.00 96.00 84 LEU A C 1
ATOM 683 O O . LEU A 1 84 ? 25.071 -9.078 -32.708 1.00 96.00 84 LEU A O 1
ATOM 687 N N . GLU A 1 85 ? 23.581 -10.458 -31.771 1.00 96.06 85 GLU A N 1
ATOM 688 C CA . GLU A 1 85 ? 23.262 -11.179 -33.010 1.00 96.06 85 GLU A CA 1
ATOM 689 C C . GLU A 1 85 ? 22.699 -10.242 -34.084 1.00 96.06 85 GLU A C 1
ATOM 691 O O . GLU A 1 85 ? 23.085 -10.340 -35.249 1.00 96.06 85 GLU A O 1
ATOM 696 N N . ARG A 1 86 ? 21.844 -9.293 -33.683 1.00 95.62 86 ARG A N 1
ATOM 697 C CA . ARG A 1 86 ? 21.291 -8.271 -34.579 1.00 95.62 86 ARG A CA 1
ATOM 698 C C . ARG A 1 86 ? 22.352 -7.286 -35.066 1.00 95.62 86 ARG A C 1
ATOM 700 O O . ARG A 1 86 ? 22.429 -6.997 -36.255 1.00 95.62 86 ARG A O 1
ATOM 707 N N . GLU A 1 87 ? 23.198 -6.793 -34.165 1.00 95.25 87 GLU A N 1
ATOM 708 C CA . GLU A 1 87 ? 24.311 -5.908 -34.537 1.00 95.25 87 GLU A CA 1
ATOM 709 C C . GLU A 1 87 ? 25.252 -6.600 -35.537 1.00 95.25 87 GLU A C 1
ATOM 711 O O . GLU A 1 87 ? 25.684 -6.001 -36.523 1.00 95.25 87 GLU A O 1
ATOM 716 N N . LEU A 1 88 ? 25.512 -7.892 -35.326 1.00 96.69 88 LEU A N 1
ATOM 717 C CA . LEU A 1 88 ? 26.363 -8.706 -36.183 1.00 96.69 88 LEU A CA 1
ATOM 718 C C . LEU A 1 88 ? 25.716 -8.976 -37.552 1.00 96.69 88 LEU A C 1
ATOM 720 O O . LEU A 1 88 ? 26.414 -8.920 -38.568 1.00 96.69 88 LEU A O 1
ATOM 724 N N . SER A 1 89 ? 24.400 -9.221 -37.617 1.00 95.00 89 SER A N 1
ATOM 725 C CA . SER A 1 89 ? 23.689 -9.349 -38.899 1.00 95.00 89 SER A CA 1
ATOM 726 C C . SER A 1 89 ? 23.719 -8.050 -39.702 1.00 95.00 89 SER A C 1
ATOM 728 O O . SER A 1 89 ? 24.000 -8.076 -40.902 1.00 95.00 89 SER A O 1
ATOM 730 N N . ASP A 1 90 ? 23.501 -6.914 -39.039 1.00 94.31 90 ASP A N 1
ATOM 731 C CA . ASP A 1 90 ? 23.465 -5.602 -39.685 1.00 94.31 90 ASP A CA 1
ATOM 732 C C . ASP A 1 90 ? 24.856 -5.205 -40.201 1.00 94.31 90 ASP A C 1
ATOM 734 O O . ASP A 1 90 ? 24.991 -4.700 -41.318 1.00 94.31 90 ASP A O 1
ATOM 738 N N . ALA A 1 91 ? 25.912 -5.486 -39.429 1.00 93.38 91 ALA A N 1
ATOM 739 C CA . ALA A 1 91 ? 27.295 -5.259 -39.845 1.00 93.38 91 ALA A CA 1
ATOM 740 C C . ALA A 1 91 ? 27.685 -6.121 -41.057 1.00 93.38 91 ALA A C 1
ATOM 742 O O . ALA A 1 91 ? 28.276 -5.613 -42.013 1.00 93.38 91 ALA A O 1
ATOM 743 N N . LYS A 1 92 ? 27.311 -7.409 -41.057 1.00 93.94 92 LYS A N 1
ATOM 744 C CA . LYS A 1 92 ? 27.536 -8.309 -42.200 1.00 93.94 92 LYS A CA 1
ATOM 745 C C . LYS A 1 92 ? 26.817 -7.826 -43.455 1.00 93.94 92 LYS A C 1
ATOM 747 O O . LYS A 1 92 ? 27.405 -7.849 -44.533 1.00 93.94 92 LYS A O 1
ATOM 752 N N . LEU A 1 93 ? 25.573 -7.365 -43.321 1.00 92.75 93 LEU A N 1
ATOM 753 C CA . LEU A 1 93 ? 24.808 -6.824 -44.442 1.00 92.75 93 LEU A CA 1
ATOM 754 C C . LEU A 1 93 ? 25.482 -5.577 -45.026 1.00 92.75 93 LEU A C 1
ATOM 756 O O . LEU A 1 93 ? 25.691 -5.511 -46.235 1.00 92.75 93 LEU A O 1
ATOM 760 N N . LYS A 1 94 ? 25.889 -4.630 -44.172 1.00 92.19 94 LYS A N 1
ATOM 761 C CA . LYS A 1 94 ? 26.630 -3.430 -44.597 1.00 92.19 94 LYS A CA 1
ATOM 762 C C . LYS A 1 94 ? 27.924 -3.783 -45.327 1.00 92.19 94 LYS A C 1
ATOM 764 O O . LYS A 1 94 ? 28.197 -3.219 -46.379 1.00 92.19 94 LYS A O 1
ATOM 769 N N . ASN A 1 95 ? 28.700 -4.733 -44.803 1.00 92.25 95 ASN A N 1
ATOM 770 C CA . ASN A 1 95 ? 29.955 -5.151 -45.427 1.00 92.25 95 ASN A CA 1
ATOM 771 C C . ASN A 1 95 ? 29.727 -5.835 -46.785 1.00 92.25 95 ASN A C 1
ATOM 773 O O . ASN A 1 95 ? 30.443 -5.555 -47.740 1.00 92.25 95 ASN A O 1
ATOM 777 N N . LYS A 1 96 ? 28.683 -6.665 -46.905 1.00 90.69 96 LYS A N 1
ATOM 778 C CA . LYS A 1 96 ? 28.301 -7.283 -48.181 1.00 90.69 96 LYS A CA 1
ATOM 779 C C . LYS A 1 96 ? 27.939 -6.236 -49.237 1.00 90.69 96 LYS A C 1
ATOM 781 O O . LYS A 1 96 ? 28.359 -6.372 -50.378 1.00 90.69 96 LYS A O 1
ATOM 786 N N . ILE A 1 97 ? 27.192 -5.201 -48.856 1.00 91.44 97 ILE A N 1
ATOM 787 C CA . ILE A 1 97 ? 26.846 -4.090 -49.754 1.00 91.44 97 ILE A CA 1
ATOM 788 C C . ILE A 1 97 ? 28.113 -3.340 -50.191 1.00 91.44 97 ILE A C 1
ATOM 790 O O . ILE A 1 97 ? 28.283 -3.087 -51.374 1.00 91.44 97 ILE A O 1
ATOM 794 N N . LEU A 1 98 ? 29.030 -3.050 -49.263 1.00 88.38 98 LEU A N 1
ATOM 795 C CA . LEU A 1 98 ? 30.288 -2.360 -49.575 1.00 88.38 98 LEU A CA 1
ATOM 796 C C . LEU A 1 98 ? 31.205 -3.159 -50.512 1.00 88.38 98 LEU A C 1
ATOM 798 O O . LEU A 1 98 ? 31.809 -2.566 -51.389 1.00 88.38 98 LEU A O 1
ATOM 802 N N . ASN A 1 99 ? 31.295 -4.482 -50.354 1.00 81.25 99 ASN A N 1
ATOM 803 C CA . ASN A 1 99 ? 32.140 -5.332 -51.207 1.00 81.25 99 ASN A CA 1
ATOM 804 C C . ASN A 1 99 ? 31.505 -5.673 -52.569 1.00 81.25 99 ASN A C 1
ATOM 806 O O . ASN A 1 99 ? 32.123 -6.373 -53.366 1.00 81.25 99 ASN A O 1
ATOM 810 N N . THR A 1 100 ? 30.244 -5.292 -52.794 1.00 80.31 100 THR A N 1
ATOM 811 C CA . THR A 1 100 ? 29.539 -5.513 -54.071 1.00 80.31 100 THR A CA 1
ATOM 812 C C . THR A 1 100 ? 29.433 -4.244 -54.920 1.00 80.31 100 THR A C 1
ATOM 814 O O . THR A 1 100 ? 28.933 -4.329 -56.041 1.00 80.31 100 THR A O 1
ATOM 817 N N . MET A 1 101 ? 29.913 -3.104 -54.408 1.00 56.81 101 MET A N 1
ATOM 818 C CA . MET A 1 101 ? 30.213 -1.888 -55.175 1.00 56.81 101 MET A CA 1
ATOM 819 C C . MET A 1 101 ? 31.666 -1.915 -55.642 1.00 56.81 101 MET A C 1
ATOM 821 O O . MET A 1 101 ? 31.914 -1.402 -56.753 1.00 56.81 101 MET A O 1
#

Sequence (101 aa):
MKHSKITGNKRTQRDYNLGFKLAVISQVEKGEMTYKQAQKAYGIQGRSTVLVWLRKHGTLDWSNPIRHQMPKSKETPAQKIKRLERELSDAKLKNKILNTM

Organism: NCBI:txid237373

Solvent-accessible surface area (backbone atoms only — not comparable to full-atom values): 6341 Å² total; per-residue (Å²): 133,87,76,80,78,75,89,60,86,58,43,52,82,86,68,62,44,70,70,56,52,51,54,55,40,52,42,37,74,71,61,80,38,53,58,72,51,48,30,61,77,63,26,45,74,53,93,56,50,56,58,52,47,30,56,74,72,44,91,63,83,62,81,62,76,84,77,74,76,69,74,80,73,77,79,48,71,68,58,51,49,57,51,51,56,50,53,52,52,53,51,50,52,53,50,53,54,61,74,74,108

Mean predicted aligned error: 12.48 Å

Radius of gyration: 27.23 Å; Cα contacts (8 Å, |Δi|>4): 57; chains: 1; bounding box: 53×34×74 Å

Secondary structure (DSSP, 8-state):
-------S--B-GGG--HHHHHHHHHHHHTTSS-HHHHHHHTTBSSTTHHHHHHHHH-SS--SS-----PPPPPPPHHHHHHHHHHHHHHHHHHHHHHTT-

Foldseek 3Di:
DDDPPPPDPADDPVNPDPVNLVVLQVCCVVVVDPLQVSCVVRNHDDNCPNLVSCCVPNPDPSVDDPPPPDPPDDDDPVNVVVVVVVVVVVVVVVVVVVVVD

pLDDT: mean 85.38, std 13.8, range [40.22, 96.69]

Nearest PDB structures (foldseek):
  1j1v-assembly1_A  TM=7.210E-01  e=1.427E+00  Escherichia coli
  1idy-assembly1_A  TM=5.464E-01  e=3.969E+00  Mus musculus